Protein AF-A0A7X9DN58-F1 (afdb_monomer)

pLDDT: mean 79.99, std 11.74, range [47.88, 90.94]

Secondary structure (DSSP, 8-state):
-TTTT--TTPEEEEEESS--HHHHHHHHHTT-EEEEEEETTTEEEEEEE-

Radius of gyration: 10.97 Å; Cα contacts (8 Å, |Δi|>4): 71; chains: 1; bounding box: 22×26×28 Å

Nearest PDB structures (foldseek):
  3hz7-assembly1_A  TM=9.013E-01  e=9.574E-02  Desulfitobacterium hafniense
  3v8h-assembly2_C  TM=6.432E-01  e=1.927E+00  Burkholderia thailandensis E264
  3v8h-assembly1_D  TM=5.271E-01  e=2.231E+00  Burkholderia thailandensis E264
  7p4y-assembly1_B  TM=4.186E-01  e=2.231E+00  Methanothermococcus thermolithotrophicus DSM 2095
  3i31-assembly1_A  TM=4.388E-01  e=7.200E+00  Thermus thermophilus HB27

Foldseek 3Di:
DPPPPDDAPDKDKDKDLDDPVVVCVVLVVVVKDKDWDQDPVSIIIIIIGD

Mean predicted aligned error: 6.68 Å

Structure (mmCIF, N/CA/C/O backbone):
data_AF-A0A7X9DN58-F1
#
_entry.id   AF-A0A7X9DN58-F1
#
loop_
_atom_site.group_PDB
_atom_site.id
_atom_site.type_symbol
_atom_site.label_atom_id
_atom_site.label_alt_id
_atom_site.label_comp_id
_atom_site.label_asym_id
_atom_site.label_entity_id
_atom_site.label_seq_id
_atom_site.pdbx_PDB_ins_code
_atom_site.Cartn_x
_atom_site.Cartn_y
_atom_site.Cartn_z
_atom_site.occupancy
_atom_site.B_iso_or_equiv
_atom_site.auth_seq_id
_atom_site.auth_comp_id
_atom_site.auth_asym_id
_atom_site.auth_atom_id
_atom_site.pdbx_PDB_model_num
ATOM 1 N N . PRO A 1 1 ? 0.226 16.290 4.587 1.00 49.53 1 PRO A N 1
ATOM 2 C CA . PRO A 1 1 ? -1.139 16.856 4.414 1.00 49.53 1 PRO A CA 1
ATOM 3 C C . PRO A 1 1 ? -2.155 15.903 3.747 1.00 49.53 1 PRO A C 1
ATOM 5 O O . PRO A 1 1 ? -3.298 15.894 4.177 1.00 49.53 1 PRO A O 1
ATOM 8 N N . ALA A 1 2 ? -1.763 15.075 2.764 1.00 47.88 2 ALA A N 1
ATOM 9 C CA . ALA A 1 2 ? -2.702 14.263 1.965 1.00 47.88 2 ALA A CA 1
ATOM 10 C C . ALA A 1 2 ? -3.313 13.014 2.656 1.00 47.88 2 ALA A C 1
ATOM 12 O O . ALA A 1 2 ? -4.400 12.592 2.288 1.00 47.88 2 ALA A O 1
ATOM 13 N N . LEU A 1 3 ? -2.664 12.433 3.675 1.00 52.16 3 LEU A N 1
ATOM 14 C CA . LEU A 1 3 ? -3.122 11.180 4.314 1.00 52.16 3 LEU A CA 1
ATOM 15 C C . LEU A 1 3 ? -4.079 11.381 5.510 1.00 52.16 3 LEU A C 1
ATOM 17 O O . LEU A 1 3 ? -4.707 10.425 5.957 1.00 52.16 3 LEU A O 1
ATOM 21 N N . LYS A 1 4 ? -4.203 12.603 6.056 1.00 52.81 4 LYS A N 1
ATOM 22 C CA . LYS A 1 4 ? -5.006 12.848 7.276 1.00 52.81 4 LYS A CA 1
ATOM 23 C C . LYS A 1 4 ? -6.522 12.819 7.032 1.00 52.81 4 LYS A C 1
ATOM 25 O O . LYS A 1 4 ? -7.257 12.490 7.956 1.00 52.81 4 LYS A O 1
ATOM 30 N N . ASN A 1 5 ? -6.969 13.077 5.802 1.00 54.66 5 ASN A N 1
ATOM 31 C CA . ASN A 1 5 ? -8.387 13.164 5.429 1.00 54.66 5 ASN A CA 1
ATOM 32 C C . ASN A 1 5 ? -8.867 11.972 4.587 1.00 54.66 5 ASN A C 1
ATOM 34 O O . ASN A 1 5 ? -9.782 12.118 3.783 1.00 54.66 5 ASN A O 1
ATOM 38 N N . LEU A 1 6 ? -8.247 10.795 4.722 1.00 60.50 6 LEU A N 1
ATOM 39 C CA . LEU A 1 6 ? -8.760 9.600 4.054 1.00 60.50 6 LEU A CA 1
ATOM 40 C C . LEU A 1 6 ? -10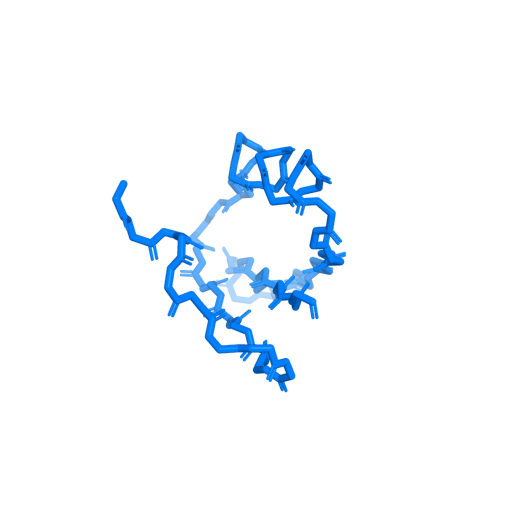.010 9.115 4.814 1.00 60.50 6 LEU A C 1
ATOM 42 O O . LEU A 1 6 ? -9.874 8.731 5.983 1.00 60.50 6 LEU A O 1
ATOM 46 N N . PRO A 1 7 ? -11.215 9.152 4.206 1.00 61.06 7 PRO A N 1
ATOM 47 C CA . PRO A 1 7 ? -12.423 8.599 4.810 1.00 61.06 7 PRO A CA 1
ATOM 48 C C . PRO A 1 7 ? -12.220 7.127 5.176 1.00 61.06 7 PRO A C 1
ATOM 50 O O . PRO A 1 7 ? -11.662 6.350 4.396 1.00 61.06 7 PRO A O 1
ATOM 53 N N . GLN A 1 8 ? -12.667 6.770 6.379 1.00 63.09 8 GLN A N 1
ATOM 54 C CA . GLN A 1 8 ? -12.629 5.408 6.900 1.00 63.09 8 GLN A CA 1
ATOM 55 C C . GLN A 1 8 ? -13.450 4.485 5.987 1.00 63.09 8 GLN A C 1
ATOM 57 O O . GLN A 1 8 ? -14.536 4.857 5.545 1.00 63.09 8 GLN A O 1
ATOM 62 N N . GLY A 1 9 ? -12.908 3.309 5.658 1.00 68.94 9 GLY A N 1
ATOM 63 C CA . GLY A 1 9 ? -13.575 2.327 4.795 1.00 68.94 9 GLY A CA 1
ATOM 64 C C . GLY A 1 9 ? -13.282 2.429 3.292 1.00 68.94 9 GLY A C 1
ATOM 65 O O . GLY A 1 9 ? -13.807 1.62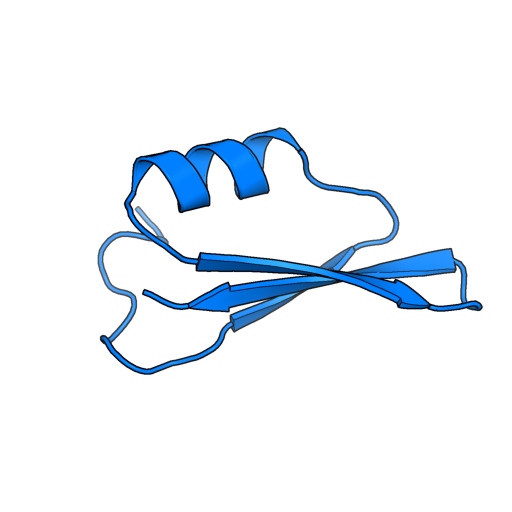0 2.531 1.00 68.94 9 GLY A O 1
ATOM 66 N N . LYS A 1 10 ? -12.434 3.363 2.832 1.00 74.75 10 LYS A N 1
ATOM 67 C CA . LYS A 1 10 ? -11.948 3.356 1.439 1.00 74.75 10 LYS A CA 1
ATOM 68 C C . LYS A 1 10 ? -10.625 2.603 1.306 1.00 74.75 10 LYS A C 1
ATOM 70 O O . LYS A 1 10 ? -9.703 2.802 2.096 1.00 74.75 10 LYS A O 1
ATOM 75 N N . ILE A 1 11 ? -10.541 1.776 0.266 1.00 83.31 11 ILE A N 1
ATOM 76 C CA . ILE A 1 11 ? -9.306 1.126 -0.176 1.00 83.31 11 ILE A CA 1
ATOM 77 C C . ILE A 1 11 ? -8.688 2.011 -1.256 1.00 83.31 11 ILE A C 1
ATOM 79 O O . ILE A 1 11 ? -9.336 2.338 -2.250 1.00 83.31 11 ILE A O 1
ATOM 83 N N . TYR A 1 12 ? -7.438 2.405 -1.055 1.00 83.25 12 TYR A N 1
ATOM 84 C CA . TYR A 1 12 ? -6.664 3.199 -2.002 1.00 83.25 12 TYR A CA 1
ATOM 85 C C . TYR A 1 12 ? -5.686 2.289 -2.723 1.00 83.25 12 TYR A C 1
ATOM 87 O O . TYR A 1 12 ? -4.974 1.535 -2.069 1.00 83.25 12 TYR A O 1
ATOM 95 N N . LEU A 1 13 ? -5.636 2.381 -4.050 1.00 87.06 13 LEU A N 1
ATOM 96 C CA . LEU A 1 13 ? -4.665 1.684 -4.887 1.00 87.06 13 LEU A CA 1
ATOM 97 C C . LEU A 1 13 ? -3.625 2.685 -5.400 1.00 87.06 13 LEU A C 1
ATOM 99 O O . LEU A 1 13 ? -3.967 3.674 -6.044 1.00 87.06 13 LEU A O 1
ATOM 103 N N . LEU A 1 14 ? -2.355 2.396 -5.145 1.00 86.31 14 LEU A N 1
ATOM 104 C CA . LEU A 1 14 ? -1.204 3.063 -5.730 1.00 86.31 14 LEU A CA 1
ATOM 105 C C . LEU A 1 14 ? -0.539 2.123 -6.729 1.00 86.31 14 LEU A C 1
ATOM 107 O O . LEU A 1 14 ? -0.040 1.062 -6.362 1.00 86.31 14 LEU A O 1
ATOM 111 N N . 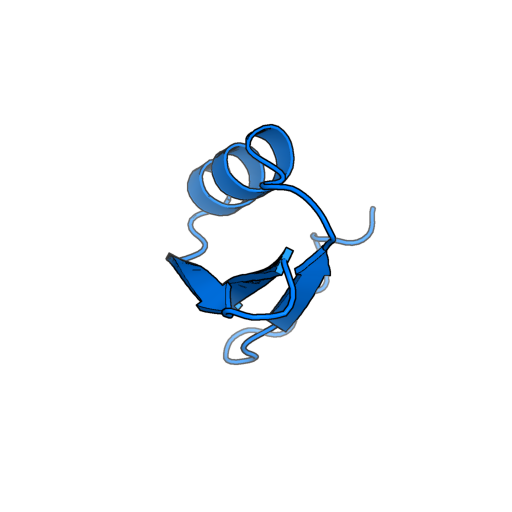VAL A 1 15 ? -0.503 2.544 -7.988 1.00 89.12 15 VAL A N 1
ATOM 112 C CA . VAL A 1 15 ? 0.224 1.846 -9.047 1.00 89.12 15 VAL A CA 1
ATOM 113 C C . VAL A 1 15 ? 1.549 2.559 -9.258 1.00 89.12 15 VAL A C 1
ATOM 115 O O . VAL A 1 15 ? 1.572 3.719 -9.667 1.00 89.12 15 VAL A O 1
ATOM 118 N N . ALA A 1 16 ? 2.651 1.874 -8.979 1.00 87.94 16 ALA A N 1
ATOM 119 C CA . ALA A 1 16 ? 3.993 2.420 -9.126 1.00 87.94 16 ALA A CA 1
ATOM 120 C C . ALA A 1 16 ? 4.904 1.436 -9.875 1.00 87.94 16 ALA A C 1
ATOM 122 O O . ALA A 1 16 ? 4.721 0.225 -9.767 1.00 87.94 16 ALA A O 1
ATOM 123 N N . PRO A 1 17 ? 5.911 1.919 -10.621 1.00 87.88 17 PRO A N 1
ATOM 124 C CA . PRO A 1 17 ? 6.890 1.047 -11.274 1.00 87.88 17 PRO A CA 1
ATOM 125 C C . PRO A 1 17 ? 7.892 0.411 -10.287 1.00 87.88 17 PRO A C 1
ATOM 127 O O . PRO A 1 17 ? 8.696 -0.428 -10.674 1.00 87.88 17 PRO A O 1
ATOM 130 N N . PHE A 1 18 ? 7.851 0.785 -9.006 1.00 86.38 18 PHE A N 1
ATOM 131 C CA . PHE A 1 18 ? 8.709 0.256 -7.945 1.00 86.38 18 PHE A CA 1
ATOM 132 C C . PHE A 1 18 ? 7.945 0.178 -6.623 1.00 86.38 18 PHE A C 1
ATOM 134 O O . PHE A 1 18 ? 6.896 0.804 -6.465 1.00 86.38 18 PHE A O 1
ATOM 141 N N . LEU A 1 19 ? 8.483 -0.577 -5.664 1.00 83.06 19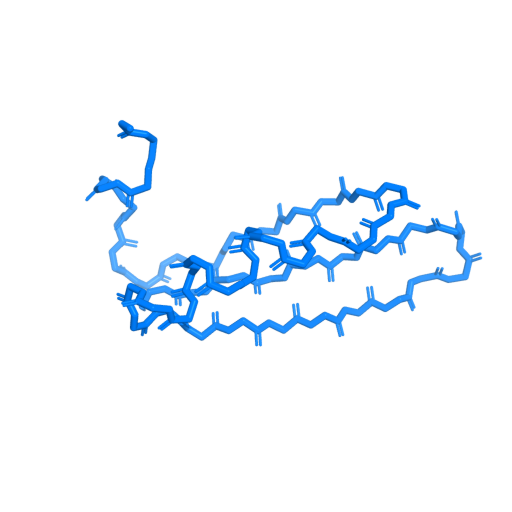 LEU A N 1
ATOM 142 C CA . LEU A 1 19 ? 7.890 -0.725 -4.341 1.00 83.06 19 LEU A CA 1
ATOM 143 C C . LEU A 1 19 ? 8.169 0.523 -3.478 1.00 83.06 19 LEU A C 1
ATOM 145 O O . LEU A 1 19 ? 9.326 0.786 -3.146 1.00 83.06 19 LEU A O 1
ATOM 149 N N . PRO A 1 20 ? 7.146 1.288 -3.063 1.00 83.06 20 PRO A N 1
ATOM 150 C CA . PRO A 1 20 ? 7.330 2.480 -2.252 1.00 83.06 20 PRO A CA 1
ATOM 151 C C . PRO A 1 20 ? 7.378 2.102 -0.765 1.00 83.06 20 PRO A C 1
ATOM 153 O O . PRO A 1 20 ? 6.456 2.406 -0.007 1.00 83.06 20 PRO A O 1
ATOM 156 N N . ALA A 1 21 ? 8.465 1.443 -0.348 1.00 85.44 21 ALA A N 1
ATOM 157 C CA . ALA A 1 21 ? 8.728 1.060 1.045 1.00 85.44 21 ALA A CA 1
ATOM 158 C C . ALA A 1 21 ? 8.427 2.176 2.074 1.00 85.44 21 ALA A C 1
ATOM 160 O O . ALA A 1 21 ? 7.607 1.936 2.960 1.00 85.44 21 ALA A O 1
ATOM 161 N N . PRO A 1 22 ? 8.928 3.424 1.925 1.00 86.31 22 PRO A N 1
ATOM 162 C CA . PRO A 1 22 ? 8.648 4.489 2.898 1.00 86.31 22 PRO A CA 1
ATOM 163 C C . PRO A 1 22 ? 7.160 4.856 3.008 1.00 86.31 22 PRO A C 1
ATOM 165 O O . PRO A 1 22 ? 6.708 5.354 4.039 1.00 86.31 22 PRO A O 1
ATOM 168 N N . LEU A 1 23 ? 6.376 4.631 1.952 1.00 83.25 23 LEU A N 1
ATOM 169 C CA . LEU A 1 23 ? 4.944 4.927 1.934 1.00 83.25 23 LEU A CA 1
ATOM 170 C C . LEU A 1 23 ? 4.150 3.826 2.648 1.00 83.25 23 LEU A C 1
ATOM 172 O O . LEU A 1 23 ? 3.224 4.129 3.399 1.00 83.25 23 LEU A O 1
ATOM 176 N N . ILE A 1 24 ? 4.570 2.571 2.467 1.00 85.31 24 ILE A N 1
ATOM 177 C CA . ILE A 1 24 ? 4.032 1.395 3.161 1.00 85.31 24 ILE A CA 1
ATOM 178 C C . ILE A 1 24 ? 4.292 1.507 4.667 1.00 85.31 24 ILE A C 1
ATOM 180 O O . ILE A 1 24 ? 3.355 1.398 5.454 1.00 85.31 24 ILE A O 1
ATOM 184 N N . GLU A 1 25 ? 5.527 1.811 5.071 1.00 87.44 25 GLU A N 1
ATOM 185 C CA . GLU A 1 25 ? 5.895 1.957 6.487 1.00 87.44 25 GLU A CA 1
ATOM 186 C C . GLU A 1 25 ? 5.132 3.094 7.169 1.00 87.44 25 GLU A C 1
ATOM 188 O O . GLU A 1 25 ? 4.660 2.963 8.303 1.00 87.44 25 GLU A O 1
ATOM 193 N N . LYS A 1 26 ? 4.941 4.208 6.456 1.00 85.75 26 LYS A N 1
ATOM 194 C CA . LYS A 1 26 ? 4.162 5.336 6.962 1.00 85.75 26 LYS A CA 1
ATOM 195 C C . LYS A 1 26 ? 2.680 5.002 7.086 1.00 85.75 26 LYS A C 1
ATOM 197 O O . LYS A 1 26 ? 2.059 5.414 8.059 1.00 85.75 26 LYS A O 1
ATOM 202 N N . ALA A 1 27 ? 2.113 4.266 6.133 1.00 84.62 27 ALA A N 1
ATOM 203 C CA . ALA A 1 27 ? 0.732 3.798 6.211 1.00 84.62 27 ALA A CA 1
ATOM 204 C C . ALA A 1 27 ? 0.538 2.816 7.380 1.00 84.62 27 ALA A C 1
ATOM 206 O O . ALA A 1 27 ? -0.387 3.003 8.168 1.00 84.62 27 ALA A O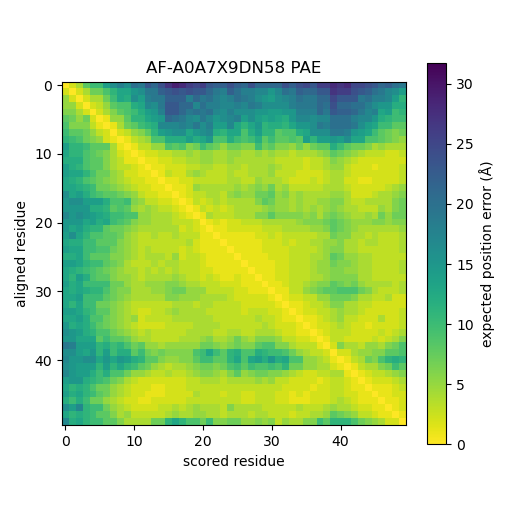 1
ATOM 207 N N . ALA A 1 28 ? 1.446 1.854 7.560 1.00 84.62 28 ALA A N 1
ATOM 208 C CA . ALA A 1 28 ? 1.431 0.934 8.697 1.00 84.62 28 ALA A CA 1
ATOM 209 C C . ALA A 1 28 ? 1.536 1.679 10.041 1.00 84.62 28 ALA A C 1
ATOM 211 O O . ALA A 1 28 ? 0.750 1.426 10.950 1.00 84.62 28 ALA A O 1
ATOM 212 N N . SER A 1 29 ? 2.431 2.671 10.139 1.00 85.19 29 SER A N 1
ATOM 213 C CA . SER A 1 29 ? 2.569 3.531 11.330 1.00 85.19 29 SER A CA 1
ATOM 214 C C . SER A 1 29 ? 1.318 4.364 11.636 1.00 85.19 29 SER A C 1
ATOM 216 O O . SER A 1 29 ? 1.117 4.785 12.771 1.00 85.19 29 SER A O 1
ATOM 218 N N . LEU A 1 30 ? 0.467 4.618 10.637 1.00 83.56 30 LEU A N 1
ATOM 219 C CA . LEU A 1 30 ? -0.817 5.308 10.805 1.00 83.56 30 LEU A CA 1
ATOM 220 C C . LEU A 1 30 ? -1.961 4.354 11.194 1.00 83.56 30 LEU A C 1
ATOM 222 O O . LEU A 1 30 ? -3.099 4.806 11.318 1.00 83.56 30 LEU A O 1
ATOM 226 N N . GLY A 1 31 ? -1.676 3.060 11.379 1.00 83.12 31 GLY A N 1
ATOM 227 C CA . GLY A 1 31 ? -2.669 2.021 11.659 1.00 83.12 31 GLY A CA 1
ATOM 228 C C . GLY A 1 31 ? -3.405 1.516 10.417 1.00 83.12 31 GLY A C 1
ATOM 229 O O . GLY A 1 31 ? -4.365 0.761 10.546 1.00 83.12 31 GLY A O 1
ATOM 230 N N . CYS A 1 32 ? -2.971 1.909 9.216 1.00 83.00 32 CYS A N 1
ATOM 231 C CA . CYS A 1 32 ? -3.574 1.451 7.971 1.00 83.00 32 CYS A CA 1
ATOM 232 C C . CYS A 1 32 ? -3.071 0.048 7.613 1.00 83.00 32 CYS A C 1
ATOM 234 O O . CYS A 1 32 ? -1.877 -0.252 7.702 1.00 83.00 32 CYS A O 1
ATOM 236 N N . ARG A 1 33 ? -3.968 -0.800 7.114 1.00 85.94 33 ARG A N 1
ATOM 237 C CA . ARG A 1 33 ? -3.596 -2.082 6.509 1.00 85.94 33 ARG A CA 1
ATOM 238 C C . ARG A 1 33 ? -3.049 -1.838 5.111 1.00 85.94 33 ARG A C 1
ATOM 240 O O . ARG A 1 33 ? -3.586 -1.011 4.376 1.00 85.94 33 ARG A O 1
ATOM 247 N N . THR A 1 34 ? -1.988 -2.549 4.747 1.00 87.81 34 THR A N 1
ATOM 248 C CA . THR A 1 34 ? -1.340 -2.416 3.440 1.00 87.81 34 THR A CA 1
ATOM 249 C C . THR A 1 34 ? -1.189 -3.781 2.779 1.00 87.81 34 THR A C 1
ATOM 251 O O . THR A 1 34 ? -0.932 -4.774 3.456 1.00 87.81 34 THR A O 1
ATOM 254 N N . TRP A 1 35 ? -1.364 -3.840 1.461 1.00 88.19 35 TRP A N 1
ATOM 255 C CA . TRP A 1 35 ? -1.208 -5.051 0.659 1.00 88.19 35 TRP A CA 1
ATOM 256 C C . TRP A 1 35 ? -0.454 -4.722 -0.615 1.00 88.19 35 TRP A C 1
ATOM 258 O O . TRP A 1 35 ? -0.688 -3.688 -1.231 1.00 88.19 35 TRP A O 1
ATOM 268 N N . ILE A 1 36 ? 0.438 -5.608 -1.032 1.00 88.0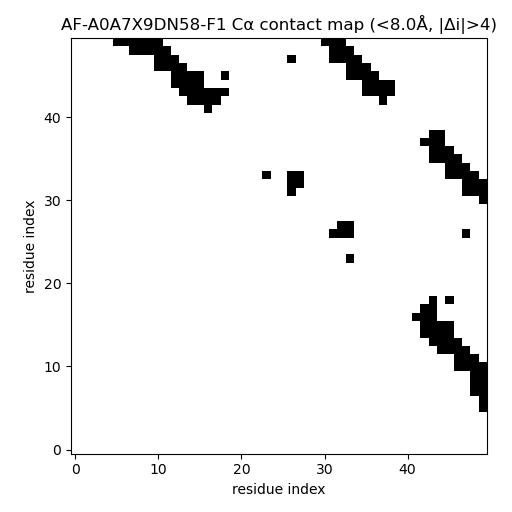6 36 ILE A N 1
ATOM 269 C CA . ILE A 1 36 ? 1.268 -5.402 -2.214 1.00 88.06 36 ILE A CA 1
ATOM 270 C C . ILE A 1 36 ? 0.988 -6.546 -3.173 1.00 88.06 36 ILE A C 1
ATOM 272 O O . ILE A 1 36 ? 1.058 -7.713 -2.796 1.00 88.06 36 ILE A O 1
ATOM 276 N N . SER A 1 37 ? 0.694 -6.206 -4.419 1.00 89.25 37 SER A N 1
ATOM 277 C CA . SER A 1 37 ? 0.527 -7.154 -5.508 1.00 89.25 37 SER A CA 1
ATOM 278 C C . SER A 1 37 ? 1.459 -6.766 -6.649 1.00 89.25 37 SER A C 1
ATOM 280 O O . SER A 1 37 ? 1.437 -5.635 -7.140 1.00 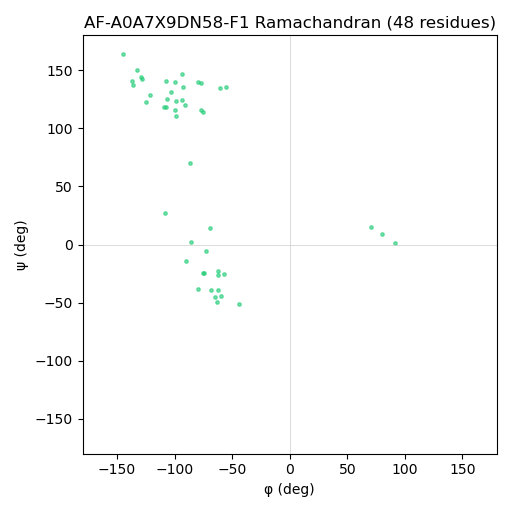89.25 37 SER A O 1
ATOM 282 N N . LYS A 1 38 ? 2.334 -7.691 -7.038 1.00 87.38 38 LYS A N 1
ATOM 283 C CA . LYS A 1 38 ? 3.263 -7.498 -8.151 1.00 87.38 38 LYS A CA 1
ATOM 284 C C . LYS A 1 38 ? 2.591 -8.009 -9.421 1.00 87.38 38 LYS A C 1
ATOM 286 O O . LYS A 1 38 ? 2.258 -9.186 -9.496 1.00 87.38 38 LYS A O 1
ATOM 291 N N . HIS A 1 39 ? 2.407 -7.136 -10.405 1.00 84.56 39 HIS A N 1
ATOM 292 C CA . HIS A 1 39 ? 1.896 -7.519 -11.718 1.00 84.56 39 HIS A CA 1
ATOM 293 C C . HIS A 1 39 ? 3.056 -7.801 -12.682 1.0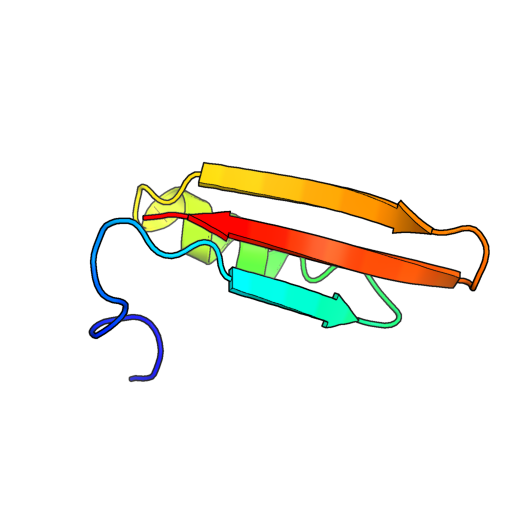0 84.56 39 HIS A C 1
ATOM 295 O O . HIS A 1 39 ? 4.092 -7.133 -12.627 1.00 84.56 39 HIS A O 1
ATOM 301 N N . GLU A 1 40 ? 2.863 -8.754 -13.600 1.00 75.62 40 GLU A N 1
ATOM 302 C CA . GLU A 1 40 ? 3.857 -9.134 -14.623 1.00 75.62 40 GLU A CA 1
ATOM 303 C C . GLU A 1 40 ? 4.294 -7.964 -15.516 1.00 75.62 40 GLU A C 1
ATOM 305 O O . GLU A 1 40 ? 5.440 -7.926 -15.951 1.00 75.62 40 GLU A O 1
ATOM 310 N N . ASN A 1 41 ? 3.457 -6.932 -15.676 1.00 79.69 41 ASN A N 1
ATOM 311 C CA . ASN A 1 41 ? 3.778 -5.712 -16.433 1.00 79.69 41 ASN A CA 1
ATOM 312 C C . ASN A 1 41 ? 4.850 -4.811 -15.773 1.00 79.69 41 ASN A C 1
ATOM 314 O O . ASN A 1 41 ? 4.957 -3.633 -16.114 1.00 79.69 41 ASN A O 1
ATOM 318 N N . GLY A 1 42 ? 5.596 -5.310 -14.781 1.00 83.19 42 GLY A N 1
ATOM 319 C CA . GLY A 1 42 ? 6.624 -4.553 -14.059 1.00 83.19 42 GLY A CA 1
ATOM 320 C C . GLY A 1 42 ? 6.065 -3.462 -13.141 1.00 83.19 42 GLY A C 1
ATOM 321 O O . GLY A 1 42 ? 6.802 -2.581 -12.708 1.00 83.19 42 GLY A O 1
ATOM 322 N N . LYS A 1 43 ? 4.762 -3.503 -12.843 1.00 87.75 43 LYS A N 1
ATOM 323 C CA . LYS A 1 43 ? 4.086 -2.541 -11.967 1.00 87.75 43 LYS A CA 1
ATOM 324 C C . LYS A 1 43 ? 3.746 -3.185 -10.629 1.00 87.75 43 LYS A C 1
ATOM 326 O O . LYS A 1 43 ? 3.308 -4.333 -10.55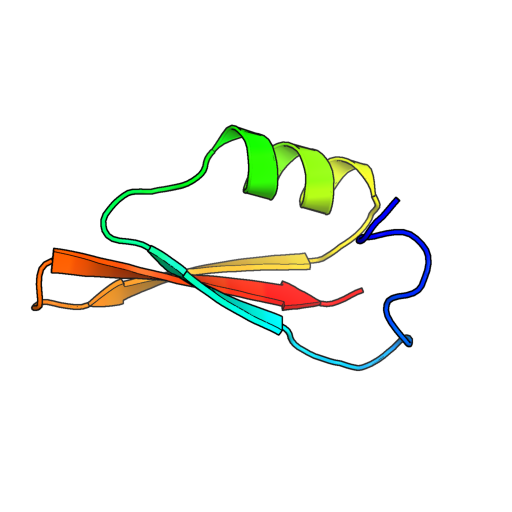6 1.00 87.75 43 LYS A O 1
ATOM 331 N N . TYR A 1 44 ? 3.912 -2.410 -9.570 1.00 88.94 44 TYR A N 1
ATOM 332 C CA . TYR A 1 44 ? 3.504 -2.738 -8.215 1.00 88.94 44 TYR A CA 1
ATOM 333 C C . TYR A 1 44 ? 2.172 -2.061 -7.932 1.00 88.94 44 TYR A C 1
ATOM 335 O O . TYR A 1 44 ? 2.037 -0.845 -8.065 1.00 88.94 44 TYR A O 1
ATOM 343 N N . HIS A 1 45 ? 1.186 -2.863 -7.555 1.00 90.94 45 HIS A N 1
ATOM 344 C CA . HIS A 1 45 ? -0.101 -2.409 -7.058 1.00 90.94 45 HIS A CA 1
ATOM 345 C C . HIS A 1 45 ? -0.057 -2.481 -5.541 1.00 90.94 45 HIS A C 1
ATOM 347 O O . HIS A 1 45 ? 0.009 -3.564 -4.962 1.00 90.94 45 HIS A O 1
ATOM 353 N N . VAL A 1 46 ? -0.056 -1.326 -4.895 1.00 89.25 46 VAL A N 1
ATOM 354 C CA . VAL A 1 46 ? -0.038 -1.225 -3.443 1.00 89.25 46 VAL A CA 1
ATOM 355 C C . VAL A 1 46 ? -1.395 -0.726 -2.986 1.00 89.25 46 VAL A C 1
ATOM 357 O O . VAL A 1 46 ? -1.818 0.366 -3.351 1.00 89.25 46 VAL A O 1
ATOM 360 N N . TYR A 1 47 ? -2.085 -1.541 -2.209 1.00 88.56 47 TYR A N 1
ATOM 361 C CA . TYR A 1 47 ? -3.374 -1.227 -1.629 1.00 88.56 47 TYR A CA 1
ATOM 362 C C . TYR A 1 47 ? -3.178 -0.786 -0.187 1.00 88.56 47 TYR A C 1
ATOM 364 O O . TYR A 1 47 ? -2.399 -1.392 0.547 1.00 88.56 47 TYR A O 1
ATOM 372 N N . PHE A 1 48 ? -3.914 0.230 0.242 1.00 87.25 48 PHE A N 1
ATOM 373 C CA . PHE A 1 48 ? -3.940 0.660 1.636 1.00 87.25 48 PHE A CA 1
ATOM 374 C C . PHE A 1 48 ? -5.379 0.937 2.058 1.00 87.25 48 PHE A C 1
ATOM 376 O O . PHE A 1 48 ? -6.130 1.570 1.314 1.00 87.25 48 PHE A O 1
ATOM 383 N N . SER A 1 49 ? -5.759 0.501 3.256 1.00 82.25 49 SER A N 1
ATOM 384 C CA . SER A 1 49 ? -7.040 0.848 3.877 1.00 82.25 49 SER A CA 1
ATOM 385 C C . SER A 1 49 ? -6.813 1.369 5.290 1.00 82.25 49 SER A C 1
ATOM 387 O O . SER A 1 49 ? -5.926 0.886 5.992 1.00 82.25 49 SER A O 1
ATOM 389 N N . LYS A 1 50 ? -7.621 2.345 5.700 1.00 74.62 50 LYS A N 1
ATOM 390 C CA . LYS A 1 50 ? -7.667 2.839 7.080 1.00 74.62 50 LYS A CA 1
ATOM 391 C C . LYS A 1 50 ? -8.559 1.956 7.943 1.00 74.62 50 LYS A C 1
ATOM 393 O O . LYS A 1 50 ? -9.572 1.467 7.392 1.00 74.62 50 LYS A O 1
#

Solvent-accessible surface area (backbone atoms only — not comparable to full-atom values): 3078 Å² total; per-residue (Å²): 126,83,76,80,76,62,64,78,79,48,77,45,78,46,80,33,77,56,82,61,60,75,58,52,54,52,38,45,76,70,68,22,52,74,48,80,45,82,45,94,88,58,34,28,40,36,37,37,31,91

Sequence (50 aa):
PALKNLPQGKIYLLVAPFLPAPLIEKAASLGCRTWISKHENGKYHVYFSK